Protein AF-A0A349MJE1-F1 (afdb_monomer)

Nearest PDB structures (foldseek):
  6u0i-assembly1_B  TM=7.975E-01  e=1.351E-01  Escherichia coli str. K-12 substr. DH10B
  6g1c-assembly1_V  TM=4.728E-01  e=4.007E-03  Burkholderia pseudomallei K96243
  6g1n-assembly1_B  TM=4.708E-01  e=2.553E-02  Burkholderia pseudomallei K96243
  6g1n-assembly1_D  TM=4.895E-01  e=3.476E-02  Burkholderia pseudomallei K96243
  5zeb-assembly1_f  TM=4.734E-01  e=9.156E-0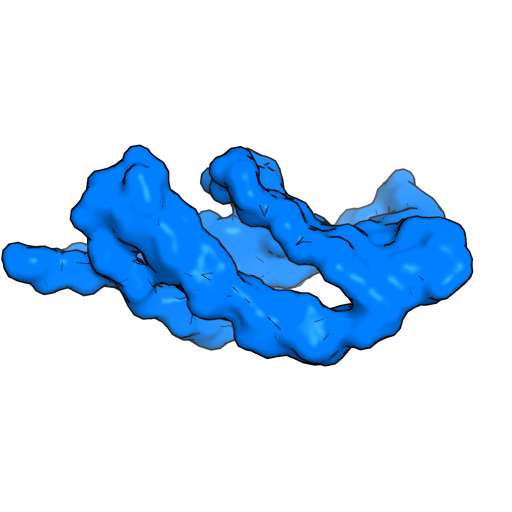1  Mycolicibacterium smegmatis MC2 155

pLDDT: mean 80.27, std 15.0, range [42.03, 94.75]

Structure (mmCIF, N/CA/C/O backbone):
data_AF-A0A349MJE1-F1
#
_entry.id   AF-A0A349MJE1-F1
#
loop_
_atom_site.group_PDB
_atom_site.id
_atom_site.type_symbol
_atom_site.label_atom_id
_atom_site.label_alt_id
_atom_site.label_comp_id
_atom_site.label_asym_id
_atom_site.label_entity_id
_atom_site.label_seq_id
_atom_site.pdbx_PDB_ins_code
_atom_site.Cartn_x
_atom_site.Cartn_y
_atom_site.Cartn_z
_atom_site.occupancy
_atom_site.B_iso_or_equiv
_atom_site.auth_seq_id
_atom_site.auth_comp_id
_atom_site.auth_asym_id
_atom_site.auth_atom_id
_atom_site.pdbx_PDB_model_num
ATOM 1 N N . MET A 1 1 ? -9.652 -2.060 23.930 1.00 51.41 1 MET A N 1
ATOM 2 C CA . MET A 1 1 ? -8.975 -3.304 23.479 1.00 51.41 1 MET A CA 1
ATOM 3 C C . MET A 1 1 ? -8.426 -2.977 22.108 1.00 51.41 1 MET A C 1
ATOM 5 O O . MET A 1 1 ? -9.234 -2.711 21.230 1.00 51.41 1 MET A O 1
ATOM 9 N N . GLU A 1 2 ? -7.105 -2.878 21.946 1.00 61.22 2 GLU A N 1
ATOM 10 C CA . GLU A 1 2 ? -6.509 -2.447 20.672 1.00 61.22 2 GLU A CA 1
ATOM 11 C C . GLU A 1 2 ? -6.922 -3.406 19.549 1.00 61.22 2 GLU A C 1
ATOM 13 O O . GLU A 1 2 ? -6.620 -4.600 19.591 1.00 61.22 2 GLU A O 1
ATOM 18 N N . LYS A 1 3 ? -7.667 -2.900 18.560 1.00 70.75 3 LYS A N 1
ATOM 19 C CA . LYS A 1 3 ? -8.009 -3.681 17.370 1.00 70.75 3 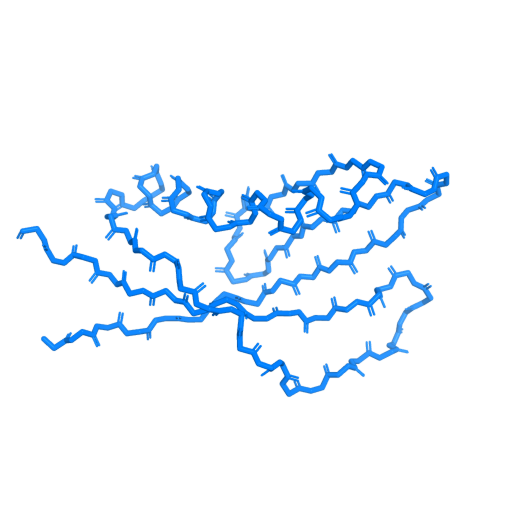LYS A CA 1
ATOM 20 C C . LYS A 1 3 ? -6.845 -3.592 16.395 1.00 70.75 3 LYS A C 1
ATOM 22 O O . LYS A 1 3 ? -6.602 -2.530 15.821 1.00 70.75 3 LYS A O 1
ATOM 27 N N . ILE A 1 4 ? -6.155 -4.716 16.224 1.00 79.31 4 ILE A N 1
ATOM 28 C CA . ILE A 1 4 ? -5.123 -4.891 15.204 1.00 79.31 4 ILE A CA 1
ATOM 29 C C . ILE A 1 4 ? -5.799 -5.400 13.930 1.00 79.31 4 ILE A C 1
ATOM 31 O O . ILE A 1 4 ? -6.494 -6.417 13.956 1.00 79.31 4 ILE A O 1
ATOM 35 N N . GLY A 1 5 ? -5.603 -4.687 12.825 1.00 83.88 5 GLY A N 1
ATOM 36 C CA . GLY A 1 5 ? -5.987 -5.116 11.484 1.00 83.88 5 GLY A CA 1
ATOM 37 C C . GLY A 1 5 ? -4.764 -5.413 10.619 1.00 83.88 5 GLY A C 1
ATOM 38 O O . GLY A 1 5 ? -3.646 -5.014 10.946 1.00 83.88 5 GLY A O 1
ATOM 39 N N . ILE A 1 6 ? -4.977 -6.124 9.511 1.00 86.75 6 ILE A N 1
ATOM 40 C CA . ILE A 1 6 ? -3.935 -6.454 8.532 1.00 86.75 6 ILE A CA 1
ATOM 41 C C . ILE A 1 6 ? -4.401 -5.989 7.153 1.00 86.75 6 ILE A C 1
ATOM 43 O O . ILE A 1 6 ? -5.538 -6.253 6.768 1.00 86.75 6 ILE A O 1
ATOM 47 N N . VAL A 1 7 ? -3.512 -5.327 6.412 1.00 87.75 7 VAL A N 1
ATOM 48 C CA . VAL A 1 7 ? -3.689 -5.009 4.990 1.00 87.75 7 VAL A CA 1
ATOM 49 C C . VAL A 1 7 ? -2.665 -5.801 4.188 1.00 87.75 7 VAL A C 1
ATOM 51 O O . VAL A 1 7 ? -1.457 -5.647 4.386 1.00 87.75 7 VAL A O 1
ATOM 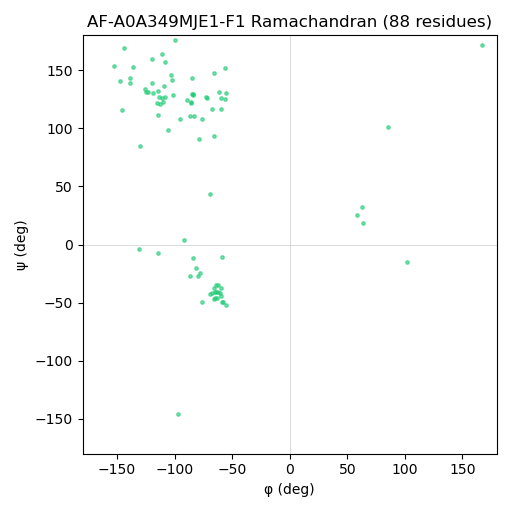54 N N . ARG A 1 8 ? -3.136 -6.642 3.263 1.00 88.50 8 ARG A N 1
ATOM 55 C CA . ARG A 1 8 ? -2.278 -7.343 2.304 1.00 88.50 8 ARG A CA 1
ATOM 56 C C . ARG A 1 8 ? -1.988 -6.446 1.115 1.00 88.50 8 ARG A C 1
ATOM 58 O O . ARG A 1 8 ? -2.900 -5.902 0.490 1.00 88.50 8 ARG A O 1
ATOM 65 N N . ILE A 1 9 ? -0.715 -6.344 0.789 1.00 87.81 9 ILE A N 1
ATOM 66 C CA . ILE A 1 9 ? -0.172 -5.541 -0.290 1.00 87.81 9 ILE A CA 1
ATOM 67 C C . ILE A 1 9 ? 0.312 -6.462 -1.401 1.00 87.81 9 ILE A C 1
ATOM 69 O O . ILE A 1 9 ? 0.952 -7.482 -1.151 1.00 87.81 9 ILE A O 1
ATOM 73 N N . ILE A 1 10 ? -0.007 -6.088 -2.631 1.00 87.75 10 ILE A N 1
ATOM 74 C CA . ILE A 1 10 ? 0.430 -6.742 -3.857 1.00 87.75 10 ILE A CA 1
ATOM 75 C C . ILE A 1 10 ? 1.395 -5.787 -4.549 1.00 87.75 10 ILE A C 1
ATOM 77 O O . ILE A 1 10 ? 1.032 -4.637 -4.800 1.00 87.75 10 ILE A O 1
ATOM 81 N N . ILE A 1 11 ? 2.595 -6.274 -4.862 1.00 87.38 11 ILE A N 1
ATOM 82 C CA . ILE A 1 11 ? 3.598 -5.537 -5.633 1.00 87.38 11 ILE A CA 1
ATOM 83 C C . ILE A 1 11 ? 3.732 -6.197 -6.998 1.00 87.38 11 ILE A C 1
ATOM 85 O O . ILE A 1 11 ? 4.024 -7.392 -7.103 1.00 87.38 11 ILE A O 1
ATOM 89 N N . GLU A 1 12 ? 3.518 -5.412 -8.044 1.00 88.56 12 GLU A N 1
ATOM 90 C CA . GLU A 1 12 ? 3.649 -5.844 -9.429 1.00 88.56 12 GLU A CA 1
ATOM 91 C C . GLU A 1 12 ? 4.730 -5.031 -10.134 1.00 88.56 12 GLU A C 1
ATOM 93 O O . GLU A 1 12 ? 4.695 -3.803 -10.094 1.00 88.56 12 GLU A O 1
ATOM 98 N N . GLU A 1 13 ? 5.655 -5.699 -10.819 1.00 87.12 13 GLU A N 1
ATOM 99 C CA . GLU A 1 13 ? 6.542 -5.039 -11.779 1.00 87.12 13 GLU A CA 1
ATOM 100 C C . GLU A 1 13 ? 5.830 -4.941 -13.132 1.00 87.12 13 GLU A C 1
ATOM 102 O O . GLU A 1 13 ? 5.263 -5.909 -13.653 1.00 87.12 13 GLU A O 1
ATOM 107 N N . LYS A 1 14 ? 5.822 -3.737 -13.692 1.00 86.00 14 LYS A N 1
ATOM 108 C CA . LYS A 1 14 ? 5.367 -3.423 -15.044 1.00 86.00 14 LYS A CA 1
ATOM 109 C C . LYS A 1 14 ? 6.580 -3.299 -15.966 1.00 86.00 14 LYS A C 1
ATOM 111 O O . LYS A 1 14 ? 7.728 -3.406 -15.548 1.00 86.00 14 LYS A O 1
ATOM 116 N N . GLN A 1 15 ? 6.314 -3.102 -17.254 1.00 81.31 15 GLN A N 1
ATOM 117 C CA . GLN A 1 15 ? 7.367 -2.828 -18.232 1.00 81.31 15 GLN A CA 1
ATOM 118 C C . GLN A 1 15 ? 8.182 -1.592 -17.807 1.00 81.31 15 GLN A C 1
ATOM 120 O O . GLN A 1 15 ? 7.672 -0.724 -17.097 1.00 81.31 15 GLN A O 1
ATOM 125 N N . ASP A 1 16 ? 9.449 -1.549 -18.218 1.00 83.75 16 ASP A N 1
ATOM 126 C CA . ASP A 1 16 ? 10.377 -0.439 -17.961 1.00 83.75 16 ASP A CA 1
ATOM 127 C C . ASP A 1 16 ? 10.692 -0.173 -16.475 1.00 83.75 16 ASP A C 1
ATOM 129 O O . ASP A 1 16 ? 10.936 0.964 -16.084 1.00 83.75 16 ASP A O 1
ATOM 133 N N . HIS A 1 17 ? 10.705 -1.215 -15.633 1.00 81.75 17 HIS A N 1
ATOM 134 C CA . HIS A 1 17 ? 11.012 -1.117 -14.194 1.00 81.75 17 HIS A CA 1
ATOM 135 C C . HIS A 1 17 ? 10.083 -0.177 -13.409 1.00 81.75 17 HIS A C 1
ATOM 137 O O . HIS A 1 17 ? 10.445 0.350 -12.357 1.00 81.75 17 HIS A O 1
ATOM 143 N N . CYS A 1 18 ? 8.860 0.023 -13.895 1.00 88.75 18 CYS A N 1
ATOM 144 C CA . CYS A 1 18 ? 7.817 0.694 -13.136 1.00 88.75 18 CYS A CA 1
ATOM 145 C C . CYS A 1 18 ? 7.121 -0.317 -12.220 1.00 88.75 18 CYS A C 1
ATOM 147 O O . CYS A 1 18 ? 6.669 -1.364 -12.671 1.00 88.75 18 CYS A O 1
ATOM 149 N N . TYR A 1 19 ? 6.994 -0.008 -10.937 1.00 90.12 19 TYR A N 1
ATOM 150 C CA . TYR A 1 19 ? 6.324 -0.854 -9.956 1.00 90.12 19 TYR A CA 1
ATOM 151 C C . TYR A 1 19 ? 4.943 -0.298 -9.642 1.00 90.12 19 TYR A C 1
ATOM 153 O O . TYR A 1 19 ? 4.740 0.916 -9.603 1.00 90.12 19 TYR A O 1
ATOM 161 N N . CYS A 1 20 ? 3.992 -1.186 -9.375 1.00 91.94 20 CYS A N 1
ATOM 162 C CA . CYS A 1 20 ? 2.669 -0.843 -8.879 1.00 91.94 20 CYS A CA 1
ATOM 163 C C . CYS A 1 20 ? 2.406 -1.567 -7.562 1.00 91.94 20 CYS A C 1
ATOM 165 O O . CYS A 1 20 ? 2.584 -2.780 -7.461 1.00 91.94 20 CYS A O 1
ATOM 167 N N . ILE A 1 21 ? 1.941 -0.823 -6.565 1.00 91.38 21 ILE A N 1
ATOM 168 C CA . ILE A 1 21 ? 1.554 -1.332 -5.255 1.00 91.38 21 ILE A CA 1
ATOM 169 C C . ILE A 1 21 ? 0.053 -1.151 -5.098 1.00 91.38 21 ILE A C 1
ATOM 171 O O . ILE A 1 21 ? -0.457 -0.046 -5.268 1.00 91.38 21 ILE A O 1
ATOM 175 N N . SER A 1 22 ? -0.654 -2.228 -4.770 1.00 93.12 22 SER A N 1
ATOM 176 C CA . SER A 1 22 ? -2.105 -2.201 -4.570 1.00 93.12 22 SER A CA 1
ATOM 177 C C . SER A 1 22 ? -2.560 -3.132 -3.450 1.00 93.12 22 SER A C 1
ATOM 179 O O . SER A 1 22 ? -1.787 -3.953 -2.956 1.00 93.12 22 SER A O 1
ATOM 181 N N . SER A 1 23 ? -3.823 -3.023 -3.036 1.00 90.88 23 SER A N 1
ATOM 182 C CA . SER A 1 23 ? -4.422 -3.932 -2.055 1.00 90.88 23 SER A CA 1
ATOM 183 C C . SER A 1 23 ? -5.846 -4.323 -2.430 1.00 90.88 23 SER A C 1
ATOM 185 O O . SER A 1 23 ? -6.651 -3.488 -2.832 1.00 90.88 23 SER A O 1
ATOM 187 N N . LYS A 1 24 ? -6.177 -5.606 -2.238 1.00 87.69 24 LYS A N 1
ATOM 188 C CA . LYS A 1 24 ? -7.571 -6.078 -2.275 1.00 87.69 24 LYS A CA 1
ATOM 189 C C . LYS A 1 24 ? -8.318 -5.793 -0.973 1.00 87.69 24 LYS A C 1
ATOM 191 O O . LYS A 1 24 ? -9.537 -5.671 -1.000 1.00 87.69 24 LYS A O 1
ATOM 196 N N . ASP A 1 25 ? -7.593 -5.703 0.139 1.00 87.94 25 ASP A N 1
ATOM 197 C CA . ASP A 1 25 ? -8.164 -5.426 1.461 1.00 87.94 25 ASP A CA 1
ATOM 198 C C . ASP A 1 25 ? -8.494 -3.939 1.620 1.00 87.94 25 ASP A C 1
ATOM 200 O O . ASP A 1 25 ? -9.372 -3.576 2.398 1.00 87.94 25 ASP A O 1
ATOM 204 N N . MET A 1 26 ? -7.811 -3.085 0.852 1.00 88.81 26 MET A N 1
ATOM 205 C CA . MET A 1 26 ? -8.013 -1.643 0.832 1.00 88.81 26 MET A CA 1
ATOM 206 C C . MET A 1 26 ? -8.184 -1.126 -0.605 1.00 88.81 26 MET A C 1
ATOM 208 O O . MET A 1 26 ? -7.219 -0.666 -1.226 1.00 88.81 26 MET A O 1
ATOM 212 N N . PRO A 1 27 ? -9.414 -1.174 -1.149 1.00 85.88 27 PRO A N 1
ATOM 213 C CA . PRO A 1 27 ? -9.736 -0.519 -2.410 1.00 85.88 27 PRO A CA 1
ATOM 214 C C . PRO A 1 27 ? -9.394 0.976 -2.349 1.00 85.88 27 PRO A C 1
ATOM 216 O O . PRO A 1 27 ? -9.764 1.666 -1.402 1.00 85.88 27 PRO A O 1
ATOM 219 N N . GLY A 1 28 ? -8.678 1.473 -3.3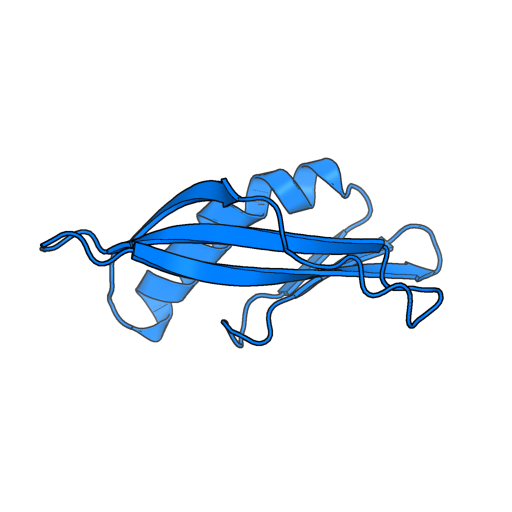58 1.00 88.94 28 GLY A N 1
ATOM 220 C CA . GLY A 1 28 ? -8.186 2.855 -3.410 1.00 88.94 28 GLY A CA 1
ATOM 221 C C . GLY A 1 28 ? -6.704 3.009 -3.063 1.00 88.94 28 GLY A C 1
ATOM 222 O O . GLY A 1 28 ? -6.114 4.025 -3.420 1.00 88.94 28 GLY A O 1
ATOM 223 N N . LEU A 1 29 ? -6.069 1.995 -2.461 1.00 93.81 29 LEU A N 1
ATOM 224 C CA . LEU A 1 29 ? -4.614 1.974 -2.327 1.00 93.81 29 LEU A CA 1
ATOM 225 C C . LEU A 1 29 ? -3.979 1.611 -3.672 1.00 93.81 29 LEU A C 1
ATOM 227 O O . LEU A 1 29 ? -4.055 0.462 -4.111 1.00 93.81 29 LEU A O 1
ATOM 231 N N . TYR A 1 30 ? -3.361 2.602 -4.313 1.00 93.88 30 TYR A N 1
ATOM 232 C CA . TYR A 1 30 ? -2.599 2.439 -5.546 1.00 93.88 30 TYR A CA 1
ATOM 233 C C . TYR A 1 30 ? -1.406 3.399 -5.563 1.00 93.88 30 TYR A C 1
ATOM 235 O O . TYR A 1 30 ? -1.590 4.615 -5.599 1.00 93.88 30 TYR A O 1
ATOM 243 N N . LEU A 1 31 ? -0.188 2.857 -5.554 1.00 93.38 31 LEU A N 1
ATOM 244 C CA . LEU A 1 31 ? 1.055 3.619 -5.705 1.00 93.38 31 LEU A CA 1
ATOM 245 C C . LEU A 1 31 ? 1.795 3.112 -6.941 1.00 93.38 31 LEU A C 1
ATOM 247 O O . LEU A 1 31 ? 1.850 1.904 -7.161 1.00 93.38 31 LEU A O 1
ATOM 251 N N . ALA A 1 32 ? 2.372 4.010 -7.737 1.00 93.88 32 ALA A N 1
ATOM 252 C CA . ALA A 1 32 ? 3.145 3.634 -8.915 1.00 93.88 32 ALA A CA 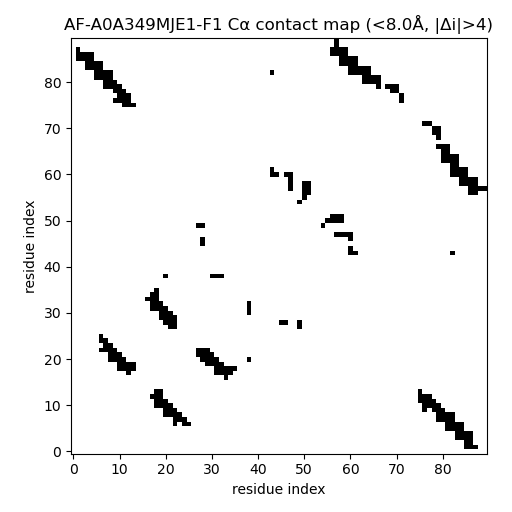1
ATOM 253 C C . ALA A 1 32 ? 4.409 4.484 -9.056 1.00 93.88 32 ALA A C 1
ATOM 255 O O . ALA A 1 32 ? 4.393 5.679 -8.760 1.00 93.88 32 ALA A O 1
ATOM 256 N N . GLY A 1 33 ? 5.497 3.870 -9.516 1.00 93.31 33 GLY A N 1
ATOM 257 C CA . GLY A 1 33 ? 6.766 4.558 -9.737 1.00 93.31 33 GLY A CA 1
ATOM 258 C C . GLY A 1 33 ? 7.938 3.609 -9.959 1.00 93.31 33 GLY A C 1
ATOM 259 O O . GLY A 1 33 ? 7.825 2.404 -9.776 1.00 93.31 33 GLY A O 1
ATOM 260 N N . GLU A 1 34 ? 9.083 4.166 -10.337 1.00 92.75 34 GLU A N 1
ATOM 261 C CA . GLU A 1 34 ? 10.283 3.399 -10.711 1.00 92.75 34 GLU A CA 1
ATOM 262 C C . GLU A 1 34 ? 11.110 2.924 -9.503 1.00 92.75 34 GLU A C 1
ATOM 264 O O . GLU A 1 34 ? 11.906 1.996 -9.604 1.00 92.75 34 GLU A O 1
ATOM 269 N N . ASN A 1 35 ? 10.937 3.550 -8.334 1.00 90.19 35 ASN A N 1
ATOM 270 C CA . ASN A 1 35 ? 11.695 3.222 -7.127 1.00 90.19 35 ASN A CA 1
ATOM 271 C C . ASN A 1 35 ? 10.819 2.452 -6.130 1.00 90.19 35 ASN A C 1
ATOM 273 O O . ASN A 1 35 ? 10.066 3.055 -5.361 1.00 90.19 35 ASN A O 1
ATOM 277 N N . VAL A 1 36 ? 10.950 1.123 -6.127 1.00 85.88 36 VAL A N 1
ATOM 278 C CA . VAL A 1 36 ? 10.194 0.238 -5.231 1.00 85.88 36 VAL A CA 1
ATOM 279 C C . VAL A 1 36 ? 10.439 0.541 -3.751 1.00 85.88 36 VAL A C 1
ATOM 281 O O . VAL A 1 36 ? 9.491 0.531 -2.976 1.00 85.88 36 VAL A O 1
ATOM 284 N N . GLU A 1 37 ? 11.661 0.891 -3.343 1.00 86.25 37 GLU A N 1
ATOM 285 C CA . GLU A 1 37 ? 11.978 1.196 -1.940 1.00 86.25 37 GLU A CA 1
ATOM 286 C C . GLU A 1 37 ? 11.235 2.441 -1.453 1.00 86.25 37 GLU A C 1
ATOM 288 O O . GLU A 1 37 ? 10.683 2.455 -0.352 1.00 86.25 37 GLU A O 1
ATOM 293 N N . LYS A 1 38 ? 11.159 3.470 -2.303 1.00 90.31 38 LYS A N 1
ATOM 294 C CA . LYS A 1 38 ? 10.364 4.666 -2.020 1.00 90.31 38 LYS A CA 1
ATOM 295 C C . LYS A 1 38 ? 8.878 4.324 -1.920 1.00 90.31 38 LYS A C 1
ATOM 297 O O . LYS A 1 38 ? 8.221 4.750 -0.979 1.00 90.31 38 LYS A O 1
ATOM 302 N N . LEU A 1 39 ? 8.353 3.530 -2.855 1.00 90.31 39 LEU A N 1
ATOM 303 C CA . LEU A 1 39 ? 6.949 3.118 -2.805 1.00 90.31 39 LEU A CA 1
ATOM 304 C C . LEU A 1 39 ? 6.644 2.331 -1.523 1.00 90.31 39 LEU A C 1
ATOM 306 O O . LEU A 1 39 ? 5.625 2.584 -0.891 1.00 90.31 39 LEU A O 1
ATOM 310 N N . LEU A 1 40 ? 7.541 1.431 -1.106 1.00 87.62 40 LEU A N 1
ATOM 311 C CA . LEU A 1 40 ? 7.431 0.6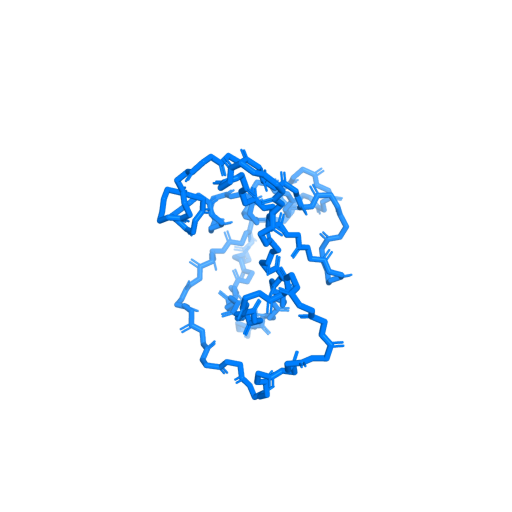81 0.148 1.00 87.62 40 LEU A CA 1
ATOM 312 C C . LEU A 1 40 ? 7.443 1.596 1.379 1.00 87.62 40 LEU A C 1
ATOM 314 O O . LEU A 1 40 ? 6.671 1.376 2.313 1.00 87.62 40 LEU A O 1
ATOM 318 N N . HIS A 1 41 ? 8.292 2.625 1.374 1.00 88.94 41 HIS A N 1
ATOM 319 C CA . HIS A 1 41 ? 8.340 3.643 2.422 1.00 88.94 41 HIS A CA 1
ATOM 320 C C . HIS A 1 41 ? 7.027 4.437 2.524 1.00 88.94 41 HIS A C 1
ATOM 322 O O . HIS A 1 41 ? 6.610 4.793 3.624 1.00 88.94 41 HIS A O 1
ATOM 328 N N . ASP A 1 42 ? 6.353 4.679 1.399 1.00 92.81 42 ASP A N 1
ATOM 329 C CA . ASP A 1 42 ? 5.139 5.497 1.339 1.00 92.81 42 ASP A CA 1
ATOM 330 C C . ASP A 1 42 ? 3.850 4.710 1.679 1.00 92.81 42 ASP A C 1
ATOM 332 O O . ASP A 1 42 ? 2.799 5.317 1.922 1.00 92.81 42 ASP A O 1
ATOM 336 N N . ILE A 1 43 ? 3.905 3.370 1.757 1.00 90.88 43 ILE A N 1
ATOM 337 C CA . ILE A 1 43 ? 2.748 2.511 2.088 1.00 90.88 43 ILE A CA 1
ATOM 338 C C . ILE A 1 43 ? 2.087 2.889 3.423 1.00 90.88 43 ILE A C 1
ATOM 340 O O . ILE A 1 43 ? 0.867 3.077 3.417 1.00 90.88 43 ILE A O 1
ATOM 344 N N . PRO A 1 44 ? 2.808 3.006 4.560 1.00 92.12 44 PRO A N 1
ATOM 345 C CA . PRO A 1 44 ? 2.175 3.268 5.850 1.00 92.12 44 PRO A CA 1
ATOM 346 C C . PRO A 1 44 ? 1.360 4.558 5.844 1.00 92.12 44 PRO A C 1
ATOM 348 O O . PRO A 1 44 ? 0.176 4.528 6.169 1.00 92.12 44 PRO A O 1
ATOM 351 N N . GLY A 1 45 ? 1.952 5.660 5.373 1.00 93.94 45 GLY A N 1
ATOM 352 C CA . GLY A 1 45 ? 1.262 6.949 5.294 1.00 93.94 45 GLY A CA 1
ATOM 353 C C . GLY A 1 45 ? 0.069 6.923 4.335 1.00 93.94 45 GLY A C 1
ATOM 354 O O . GLY A 1 45 ? -0.958 7.539 4.609 1.00 93.94 45 GLY A O 1
ATOM 355 N N . SER A 1 46 ? 0.162 6.159 3.243 1.00 94.75 46 SER A N 1
ATOM 356 C CA . SER A 1 46 ? -0.942 5.995 2.288 1.00 94.75 46 SER A CA 1
ATOM 357 C C . SER A 1 46 ? -2.122 5.224 2.889 1.00 94.75 46 SER A C 1
ATOM 359 O O . SER A 1 46 ? -3.274 5.609 2.696 1.00 94.75 46 SER A O 1
ATOM 361 N N . ILE A 1 47 ? -1.848 4.158 3.647 1.00 93.12 47 ILE A N 1
ATOM 362 C CA . ILE A 1 47 ? -2.871 3.385 4.367 1.00 93.12 47 ILE A CA 1
ATOM 363 C C . ILE A 1 47 ? -3.534 4.250 5.448 1.00 93.12 47 ILE A C 1
ATOM 365 O O . ILE A 1 47 ? -4.761 4.255 5.553 1.00 93.12 47 ILE A O 1
ATOM 369 N N . GLU A 1 48 ? -2.745 4.988 6.236 1.00 94.12 48 GLU A N 1
ATOM 370 C CA . GLU A 1 48 ? -3.255 5.893 7.276 1.00 94.12 48 GLU A CA 1
ATOM 371 C C . GLU A 1 48 ? -4.186 6.955 6.683 1.00 94.12 48 GLU A C 1
ATOM 373 O O . GLU A 1 48 ? -5.320 7.108 7.141 1.00 94.12 48 GLU A O 1
ATOM 378 N N . LEU A 1 49 ? -3.744 7.618 5.609 1.00 94.12 49 LEU A N 1
ATOM 379 C CA . LEU A 1 49 ? -4.530 8.628 4.907 1.00 94.12 49 LEU A CA 1
ATOM 380 C C . LEU A 1 49 ? -5.843 8.053 4.359 1.00 94.12 49 LEU A C 1
ATOM 382 O O . LEU A 1 49 ? -6.895 8.670 4.504 1.00 94.12 49 LEU A O 1
ATOM 386 N N . LEU A 1 50 ? -5.810 6.868 3.744 1.00 94.25 50 LEU A N 1
ATOM 387 C CA . LEU A 1 50 ? -7.013 6.246 3.188 1.00 94.25 50 LEU A CA 1
ATOM 388 C C . LEU A 1 50 ? -8.025 5.850 4.266 1.00 94.25 50 LEU A C 1
ATOM 390 O O . LEU A 1 50 ? -9.225 6.009 4.046 1.00 94.25 50 LEU A O 1
ATOM 394 N N . PHE A 1 51 ? -7.579 5.373 5.431 1.00 91.69 51 PHE A N 1
ATOM 395 C CA . PHE A 1 51 ? -8.488 5.112 6.551 1.00 91.69 51 PHE A CA 1
ATOM 396 C C . PHE A 1 51 ? -9.153 6.392 7.067 1.00 91.69 51 PHE A C 1
ATOM 398 O O . PHE A 1 51 ? -10.359 6.384 7.341 1.00 91.69 51 PHE A O 1
ATOM 405 N N . GLU A 1 52 ? -8.400 7.489 7.154 1.00 93.06 52 GLU A N 1
ATOM 406 C CA . GLU A 1 52 ? -8.940 8.779 7.581 1.00 93.06 52 GLU A CA 1
ATOM 407 C C . GLU A 1 52 ? -9.959 9.313 6.565 1.00 93.06 52 GLU A C 1
ATOM 409 O O . GLU A 1 52 ? -11.075 9.664 6.947 1.00 93.06 52 GLU A O 1
ATOM 414 N N . LEU A 1 53 ? -9.633 9.290 5.270 1.00 92.19 53 LEU A N 1
ATOM 415 C CA . LEU A 1 53 ? -10.507 9.811 4.215 1.00 92.19 53 LEU A CA 1
ATOM 416 C C . LEU A 1 53 ? -11.769 8.965 3.993 1.00 92.19 53 LEU A C 1
ATOM 418 O O . LEU A 1 53 ? -12.853 9.522 3.828 1.00 92.19 53 LEU A O 1
ATOM 422 N N . ASN A 1 54 ? -11.650 7.635 3.984 1.00 89.44 54 ASN A N 1
ATOM 423 C CA . ASN A 1 54 ? -12.765 6.754 3.614 1.00 89.44 54 ASN A CA 1
ATOM 424 C C . ASN A 1 54 ? -13.679 6.404 4.792 1.00 89.44 54 ASN A C 1
ATOM 426 O O . ASN A 1 54 ? -14.849 6.078 4.589 1.00 89.44 54 ASN A O 1
ATOM 430 N N . HIS A 1 55 ? -13.149 6.424 6.016 1.00 87.81 55 HIS A N 1
ATOM 431 C CA . HIS A 1 55 ? -13.861 5.929 7.193 1.00 87.81 55 HIS A CA 1
ATOM 432 C C . HIS A 1 55 ? -13.857 6.903 8.375 1.00 87.81 55 HIS A C 1
ATOM 434 O O . HIS A 1 55 ? -14.477 6.601 9.393 1.00 87.81 55 HIS A O 1
ATOM 440 N N . GLY A 1 56 ? -13.161 8.041 8.280 1.00 89.88 56 GLY A N 1
ATOM 441 C CA . GLY A 1 56 ? -12.989 8.962 9.407 1.00 89.88 56 GLY A CA 1
ATOM 442 C C . GLY A 1 56 ? -12.201 8.350 10.569 1.00 89.88 56 GLY A C 1
ATOM 443 O O . GLY A 1 56 ? -12.307 8.827 11.697 1.00 89.88 56 GLY A O 1
ATOM 444 N N . MET A 1 57 ? -11.450 7.270 10.324 1.00 88.94 57 MET A N 1
ATOM 445 C CA . MET A 1 57 ? -10.718 6.540 11.358 1.00 88.94 57 MET A CA 1
ATOM 446 C C . MET A 1 57 ? -9.245 6.917 11.333 1.00 88.94 57 MET A C 1
ATOM 448 O O . MET A 1 57 ? -8.586 6.796 10.304 1.00 88.94 57 MET A O 1
ATOM 452 N N . LYS A 1 58 ? -8.703 7.285 12.494 1.00 90.56 58 LYS A N 1
ATOM 453 C CA . LYS A 1 58 ? -7.257 7.419 12.664 1.00 90.56 58 LYS A CA 1
ATOM 454 C C . LYS A 1 58 ? -6.673 6.062 13.011 1.00 90.56 58 LYS A C 1
ATOM 456 O O . LYS A 1 58 ? -7.045 5.447 14.009 1.00 90.56 58 LYS A O 1
ATOM 461 N N . VAL A 1 59 ? -5.746 5.596 12.190 1.00 89.44 59 VAL A N 1
ATOM 462 C CA . VAL A 1 59 ? -4.982 4.377 12.452 1.00 89.44 59 VAL A CA 1
ATOM 463 C C . VAL A 1 59 ? -3.503 4.719 12.524 1.00 89.44 59 VAL A C 1
ATOM 465 O O . VAL A 1 59 ? -3.076 5.752 12.016 1.00 89.44 59 VAL A O 1
ATOM 468 N N . ARG A 1 60 ? -2.723 3.850 13.160 1.00 90.81 60 ARG A N 1
ATOM 469 C CA . ARG A 1 60 ? -1.267 3.858 13.052 1.00 90.81 60 ARG A CA 1
ATOM 470 C C . ARG A 1 60 ? -0.830 2.569 12.391 1.00 90.81 60 ARG A C 1
ATOM 472 O 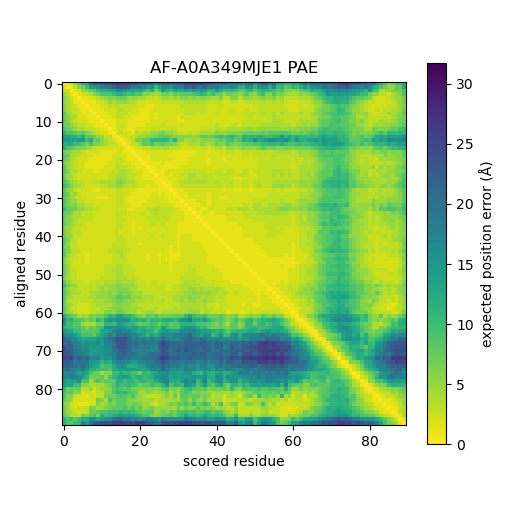O . ARG A 1 60 ? -1.113 1.485 12.907 1.00 90.81 60 ARG A O 1
ATOM 479 N N . VAL A 1 61 ? -0.141 2.688 11.269 1.00 88.12 61 VAL A N 1
ATOM 480 C CA . VAL A 1 61 ? 0.403 1.538 10.558 1.00 88.12 61 VAL A CA 1
ATOM 481 C C . VAL A 1 61 ? 1.764 1.206 11.154 1.00 88.12 61 VAL A C 1
ATOM 483 O O . VAL A 1 61 ? 2.652 2.045 11.276 1.00 88.12 61 VAL A O 1
ATOM 486 N N . GLY A 1 62 ? 1.887 -0.033 11.614 1.00 81.75 62 GLY A N 1
ATOM 487 C CA . GLY A 1 62 ? 3.067 -0.545 12.284 1.00 81.75 62 GLY A CA 1
ATOM 488 C C . GLY A 1 62 ? 3.986 -1.316 11.343 1.00 81.75 62 GLY A C 1
ATOM 489 O O . GLY A 1 62 ? 4.152 -0.998 10.166 1.00 81.75 62 GLY A O 1
ATOM 490 N N . LYS A 1 63 ? 4.622 -2.345 11.907 1.00 70.12 63 LYS A N 1
ATOM 491 C CA . LYS A 1 63 ? 5.629 -3.156 11.220 1.00 70.12 63 LYS A CA 1
ATOM 492 C C . LYS A 1 63 ? 5.027 -3.954 10.061 1.00 70.12 63 LYS A C 1
ATOM 494 O O . LYS A 1 63 ? 3.901 -4.448 10.148 1.00 70.12 63 LYS A O 1
ATOM 499 N N . VAL A 1 64 ? 5.853 -4.154 9.035 1.00 74.06 64 VAL A N 1
ATOM 500 C CA . VAL A 1 64 ? 5.654 -5.219 8.048 1.00 74.06 64 VAL A CA 1
ATOM 501 C C . VAL A 1 64 ? 5.673 -6.546 8.795 1.00 74.06 64 VAL A C 1
ATOM 503 O O . VAL A 1 64 ? 6.614 -6.819 9.546 1.00 74.06 64 VAL A O 1
ATOM 506 N N . VAL A 1 65 ? 4.636 -7.354 8.618 1.00 67.94 65 VAL A N 1
ATOM 507 C CA . VAL A 1 65 ? 4.595 -8.723 9.130 1.00 67.94 65 VAL A CA 1
ATOM 508 C C . VAL A 1 65 ? 4.862 -9.689 7.973 1.00 67.94 65 VAL A C 1
ATOM 510 O O . VAL A 1 65 ? 4.420 -9.420 6.851 1.00 67.94 65 VAL A O 1
ATOM 513 N N . PRO A 1 66 ? 5.608 -10.786 8.197 1.00 60.44 66 PRO A N 1
ATOM 514 C CA . PRO A 1 66 ? 5.851 -11.776 7.154 1.00 60.44 66 PRO A CA 1
ATOM 515 C C . PRO A 1 66 ? 4.522 -12.304 6.607 1.00 60.44 66 PRO A C 1
ATOM 517 O O . PRO A 1 66 ? 3.675 -12.750 7.378 1.00 60.44 66 PRO A O 1
ATOM 520 N N . GLY A 1 67 ? 4.328 -12.211 5.291 1.00 59.78 67 GLY A N 1
ATOM 521 C CA . GLY A 1 67 ? 3.214 -12.851 4.601 1.00 59.78 67 GLY A CA 1
ATOM 522 C C . GLY A 1 67 ? 3.422 -14.357 4.550 1.00 59.78 67 GLY A C 1
ATOM 523 O O . GLY A 1 67 ? 4.454 -14.807 4.055 1.00 59.78 67 GLY A O 1
ATOM 524 N N . ASP A 1 68 ? 2.449 -15.133 5.024 1.00 48.69 68 ASP A N 1
ATOM 525 C CA . ASP A 1 68 ? 2.388 -16.550 4.682 1.00 48.69 68 ASP A CA 1
ATOM 526 C C . ASP A 1 68 ? 2.070 -16.642 3.175 1.00 48.69 68 ASP A C 1
ATOM 528 O O . ASP A 1 68 ? 1.025 -16.181 2.719 1.00 48.69 68 ASP A O 1
ATOM 532 N N . GLU A 1 69 ? 3.010 -17.209 2.413 1.00 47.19 69 GLU A N 1
ATOM 533 C CA . GLU A 1 69 ? 2.960 -17.530 0.974 1.00 47.19 69 GLU A CA 1
ATOM 534 C C . GLU A 1 69 ? 3.333 -16.429 -0.048 1.00 47.19 69 GLU A C 1
ATOM 536 O O . GLU A 1 69 ? 2.517 -15.633 -0.525 1.00 47.19 69 GLU A O 1
ATOM 541 N N . MET A 1 70 ? 4.574 -16.526 -0.550 1.00 43.47 70 MET A N 1
ATOM 542 C CA . MET A 1 70 ? 4.947 -16.063 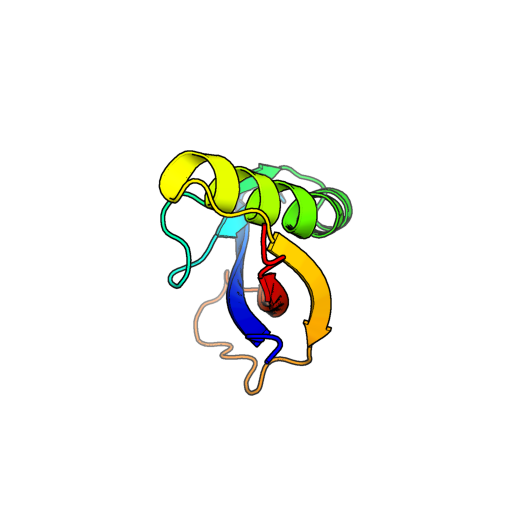-1.892 1.00 43.47 70 MET A CA 1
ATOM 543 C C . MET A 1 70 ? 4.220 -16.909 -2.948 1.00 43.47 70 MET A C 1
ATOM 545 O O . MET A 1 70 ? 4.703 -17.959 -3.377 1.00 43.47 70 MET A O 1
ATOM 549 N N . VAL A 1 71 ? 3.056 -16.462 -3.410 1.00 44.22 71 VAL A N 1
ATOM 550 C CA . VAL A 1 71 ? 2.387 -17.097 -4.551 1.00 44.22 71 VAL A CA 1
ATOM 551 C C . VAL A 1 71 ? 3.053 -16.617 -5.847 1.00 44.22 71 VAL A C 1
ATOM 553 O O . VAL A 1 71 ? 2.636 -15.618 -6.429 1.00 44.22 71 VAL A O 1
ATOM 556 N N . LYS A 1 72 ? 4.078 -17.341 -6.319 1.00 42.72 72 LYS A N 1
ATOM 557 C CA . LYS A 1 72 ? 4.745 -17.145 -7.627 1.00 42.72 72 LYS A CA 1
ATOM 558 C C . LYS A 1 72 ? 3.854 -17.538 -8.824 1.00 42.72 72 LYS A C 1
ATOM 560 O O . LYS A 1 72 ? 4.314 -18.215 -9.738 1.00 42.72 72 LYS A O 1
ATOM 565 N N . ASN A 1 73 ? 2.570 -17.176 -8.831 1.00 42.03 73 ASN A N 1
ATOM 566 C CA . ASN A 1 73 ? 1.647 -17.654 -9.873 1.00 42.03 73 ASN A CA 1
ATOM 567 C C . ASN A 1 73 ? 1.534 -16.730 -11.094 1.00 42.03 73 ASN A C 1
ATOM 569 O O . ASN A 1 73 ? 0.778 -17.049 -12.008 1.00 42.03 73 ASN A O 1
ATOM 573 N N . THR A 1 74 ? 2.305 -15.641 -11.166 1.00 48.59 74 THR A N 1
ATOM 574 C CA . THR A 1 74 ? 2.370 -14.773 -12.352 1.00 48.59 74 THR A CA 1
ATOM 575 C C . THR A 1 74 ? 3.768 -14.169 -12.522 1.00 48.59 74 THR A C 1
ATOM 577 O O . THR A 1 74 ? 4.349 -13.748 -11.524 1.00 48.59 74 THR A O 1
ATOM 580 N N . PRO A 1 75 ? 4.306 -14.052 -13.756 1.00 52.09 75 PRO A N 1
ATOM 581 C CA . PRO A 1 75 ? 5.653 -13.518 -14.018 1.00 52.09 75 PRO A CA 1
ATOM 582 C C . PRO A 1 75 ? 5.910 -12.085 -13.524 1.00 52.09 75 PRO A C 1
ATOM 584 O O . PRO A 1 75 ? 7.045 -11.634 -13.570 1.00 52.09 75 PRO A O 1
ATOM 587 N N . GLN A 1 76 ? 4.866 -11.362 -13.106 1.00 55.72 76 GLN A N 1
ATOM 588 C CA . GLN A 1 76 ? 4.905 -9.932 -12.784 1.00 55.72 76 GLN A CA 1
ATOM 589 C C . GLN A 1 76 ? 4.651 -9.620 -11.304 1.00 55.72 76 GLN A C 1
ATOM 591 O O . GLN A 1 76 ? 4.757 -8.463 -10.915 1.00 55.72 76 GLN A O 1
ATOM 596 N N . THR A 1 77 ? 4.279 -10.600 -10.474 1.00 58.50 77 THR A N 1
ATOM 597 C CA . THR A 1 77 ? 4.028 -10.355 -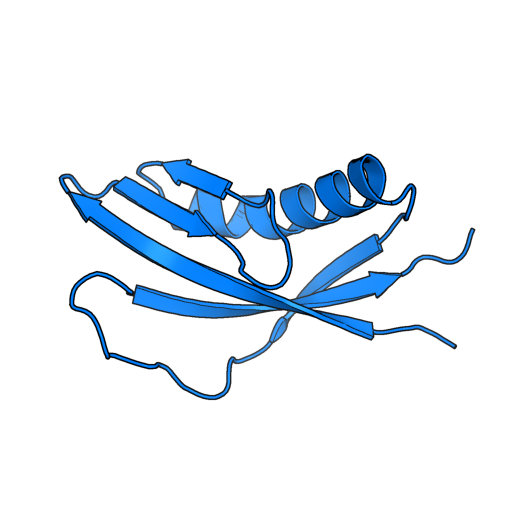9.043 1.00 58.50 77 THR A CA 1
ATOM 598 C C . THR A 1 77 ? 5.286 -10.691 -8.266 1.00 58.50 77 THR A C 1
ATOM 600 O O . THR A 1 77 ? 5.639 -11.864 -8.146 1.00 58.50 77 THR A O 1
ATOM 603 N N . LEU A 1 78 ? 5.960 -9.655 -7.770 1.00 59.06 78 LEU A N 1
ATOM 604 C CA . LEU A 1 78 ? 7.236 -9.803 -7.077 1.00 59.06 78 LEU A CA 1
ATOM 605 C C . LEU A 1 78 ? 7.029 -10.330 -5.663 1.00 59.06 78 LEU A C 1
ATOM 607 O O . LEU A 1 78 ? 7.638 -11.330 -5.304 1.00 59.06 78 LEU A O 1
ATOM 611 N N . ASP A 1 79 ? 6.112 -9.715 -4.910 1.00 63.75 79 ASP A N 1
ATOM 612 C CA . ASP A 1 79 ? 5.883 -10.051 -3.508 1.00 63.75 79 ASP A CA 1
ATOM 613 C C . ASP A 1 79 ? 4.452 -9.752 -3.047 1.00 63.75 79 ASP A C 1
ATOM 615 O O . ASP A 1 79 ? 3.755 -8.866 -3.561 1.00 63.75 79 ASP A O 1
ATOM 619 N N . ARG A 1 80 ? 4.026 -10.502 -2.025 1.00 65.50 80 ARG A N 1
ATOM 620 C CA . ARG A 1 80 ? 2.863 -10.179 -1.195 1.00 65.50 80 ARG A CA 1
ATOM 621 C C . ARG A 1 80 ? 3.344 -9.885 0.213 1.00 65.50 80 ARG A C 1
ATOM 623 O O . ARG A 1 80 ? 3.806 -10.776 0.918 1.00 65.50 80 ARG A O 1
ATOM 630 N N . LEU A 1 81 ? 3.228 -8.628 0.609 1.00 73.62 81 LEU A N 1
ATOM 631 C CA . LEU A 1 81 ? 3.625 -8.155 1.928 1.00 73.62 81 LEU A CA 1
ATOM 632 C C . LEU A 1 81 ? 2.382 -7.835 2.755 1.00 73.62 81 LEU A C 1
ATOM 634 O O . LEU A 1 81 ? 1.307 -7.582 2.211 1.00 73.62 81 LEU A O 1
ATOM 638 N N . MET A 1 82 ? 2.512 -7.843 4.076 1.00 76.12 82 MET A N 1
ATOM 639 C CA . MET A 1 82 ? 1.409 -7.530 4.978 1.00 76.12 82 MET A CA 1
ATOM 640 C C . MET A 1 82 ? 1.815 -6.407 5.923 1.00 76.12 82 MET A C 1
ATOM 642 O O . MET A 1 82 ? 2.868 -6.472 6.554 1.00 76.12 82 MET A O 1
ATOM 646 N N . TRP A 1 83 ? 0.961 -5.394 6.050 1.00 80.50 83 TRP A N 1
ATOM 647 C CA . TRP A 1 83 ? 1.116 -4.343 7.053 1.00 80.50 83 TRP A CA 1
ATOM 648 C C . TRP A 1 83 ? 0.064 -4.499 8.135 1.00 80.50 83 TRP A C 1
ATOM 650 O O . TRP A 1 83 ? -1.133 -4.564 7.849 1.00 80.50 83 TRP A O 1
ATOM 660 N N . ALA A 1 84 ? 0.524 -4.540 9.383 1.00 77.62 84 ALA A N 1
ATOM 661 C CA . ALA A 1 84 ? -0.354 -4.475 10.538 1.00 77.62 84 ALA A CA 1
ATOM 662 C C . ALA A 1 84 ? -0.648 -3.011 10.884 1.00 77.62 84 ALA A C 1
ATOM 664 O O . ALA A 1 84 ? 0.238 -2.158 10.805 1.00 77.62 84 ALA A O 1
ATOM 665 N N . PHE A 1 85 ? -1.871 -2.721 11.312 1.00 82.12 85 PHE A N 1
ATOM 666 C CA . PHE A 1 85 ? -2.250 -1.400 11.806 1.00 82.12 85 PHE A CA 1
ATOM 667 C C . PHE A 1 85 ? -3.091 -1.511 13.069 1.00 82.12 85 PHE A C 1
ATOM 669 O O . PHE A 1 85 ? -3.813 -2.490 13.265 1.00 82.12 85 PHE A O 1
ATOM 676 N N . THR A 1 86 ? -3.023 -0.479 13.900 1.00 81.38 86 THR A N 1
ATOM 677 C CA . THR A 1 86 ? -3.843 -0.350 15.104 1.00 81.38 86 THR A CA 1
ATOM 678 C C . THR A 1 86 ? -4.776 0.839 14.944 1.00 81.38 86 THR A C 1
ATOM 680 O O . THR A 1 86 ? -4.341 1.926 14.557 1.00 81.38 86 THR A O 1
ATOM 683 N N . VAL A 1 87 ? -6.061 0.648 15.242 1.00 81.25 87 VAL A N 1
ATOM 684 C CA . VAL A 1 87 ? -7.025 1.756 15.299 1.00 81.25 87 VAL A CA 1
ATOM 685 C C . VAL A 1 87 ? -6.753 2.586 16.550 1.00 81.25 87 VAL A C 1
ATOM 687 O O . VAL A 1 87 ? -6.704 2.039 17.650 1.00 81.25 87 VAL A O 1
ATOM 690 N N . MET A 1 88 ? -6.581 3.897 16.387 1.00 81.12 88 MET A N 1
ATOM 691 C CA . MET A 1 88 ? -6.456 4.815 17.513 1.00 81.12 88 MET A CA 1
ATOM 692 C C . MET A 1 88 ? -7.868 5.229 17.936 1.00 81.12 88 MET A C 1
ATOM 694 O O . MET A 1 88 ? -8.568 5.898 17.178 1.00 81.12 88 MET A O 1
ATOM 698 N N . GLU A 1 89 ? -8.315 4.774 19.110 1.00 66.94 89 GLU A N 1
ATOM 699 C CA . GLU A 1 89 ? -9.575 5.242 19.698 1.00 66.94 89 GLU A CA 1
ATOM 700 C C . GLU A 1 89 ? -9.466 6.757 19.954 1.00 66.94 89 GLU A C 1
ATOM 702 O O . GLU A 1 89 ? -8.453 7.234 20.472 1.00 66.94 89 GLU A O 1
ATOM 707 N N . SER A 1 90 ? -10.480 7.503 19.510 1.00 59.19 90 SER A N 1
ATOM 708 C CA . SER A 1 90 ? -10.636 8.945 19.738 1.00 59.19 90 SER A CA 1
ATOM 709 C C . SER A 1 90 ? -11.180 9.242 21.125 1.00 59.19 90 SER A C 1
ATOM 711 O O . SER A 1 90 ? -12.169 8.560 21.484 1.00 59.19 90 SER A O 1
#

Radius of gyration: 13.53 Å; Cα contacts (8 Å, |Δi|>4): 164; chains: 1; bounding box: 26×28×42 Å

Foldseek 3Di:
DWDKDKWKWWWWQDPPQKIWIDTPVQPPDIDIDNDPVVVVVCVQVSVQVSCCVVPVWGKGKDDWDDDDDPPPPDPTTDDIIMIMIITDDD

Mean predicted aligned error: 6.93 Å

Secondary structure (DSSP, 8-state):
---EEEEEEEEEE-GGG-EEEE-SSSTT-EEEES-HHHHHHHHHHHHHHHHHHHHS--EEEEEEEPPS-----STTEEEEEEEEEEE---

Solvent-accessible surface area (backbone atoms only — not comparable to full-atom values): 5218 Å² total; per-residue (Å²): 130,85,51,73,47,76,42,52,36,42,35,30,56,48,80,92,62,28,30,37,38,34,30,87,76,42,82,86,51,72,49,75,43,67,52,60,69,60,53,61,65,47,44,48,62,50,53,30,50,48,38,34,74,77,67,73,36,56,47,48,57,60,61,77,43,88,48,90,66,79,72,78,82,47,102,40,49,77,48,49,46,27,39,34,30,35,55,55,85,130

Sequence (90 aa):
MEKIGIVRIIIEEKQDHCYCISSKDMPGLYLAGENVEKLLHDIPGSIELLFELNHGMKVRVGKVVPGDEMVKNTPQTLDRLMWAFTVMES